Protein AF-A0ABC8KH60-F1 (afdb_monomer_lite)

Foldseek 3Di:
DDDDPDDDDQQADPLRHHWDWDADPDPVHGGDIDTDDDPVSVVSVVVVVVVVVVVVVVVVVVVVVVVVVVVVVVVVVVVVVVVD

pLDDT: mean 85.22, std 15.96, range [35.47, 98.38]

Structure (mmCIF, N/CA/C/O backbone):
data_AF-A0ABC8KH60-F1
#
_entry.id   AF-A0ABC8KH60-F1
#
loop_
_atom_site.group_PDB
_atom_site.id
_atom_site.type_symbol
_atom_site.label_atom_id
_atom_site.label_alt_id
_atom_site.label_comp_id
_atom_site.label_asym_id
_atom_site.label_entity_id
_atom_site.label_seq_id
_atom_site.pdbx_PDB_ins_code
_atom_site.Cartn_x
_atom_site.Cartn_y
_atom_site.Cartn_z
_atom_site.occupancy
_atom_site.B_iso_or_equiv
_atom_site.auth_seq_id
_atom_site.auth_comp_id
_atom_site.auth_asym_id
_atom_site.auth_atom_id
_atom_site.pdbx_PDB_model_num
ATOM 1 N N . MET A 1 1 ? 8.911 6.186 -34.886 1.00 35.47 1 MET A N 1
ATOM 2 C CA . MET A 1 1 ? 10.093 5.721 -34.126 1.00 35.47 1 MET A CA 1
ATOM 3 C C . MET A 1 1 ? 9.925 4.232 -33.871 1.00 35.47 1 MET A C 1
ATOM 5 O O . MET A 1 1 ? 9.005 3.862 -33.156 1.00 35.47 1 MET A O 1
ATOM 9 N N . GLY A 1 2 ? 10.717 3.390 -34.541 1.00 40.91 2 GLY A N 1
ATOM 10 C CA . GLY A 1 2 ? 10.614 1.931 -34.440 1.00 40.91 2 GLY A CA 1
ATOM 11 C C . GLY A 1 2 ? 11.213 1.414 -33.133 1.00 40.91 2 GLY A C 1
ATOM 12 O O . GLY A 1 2 ? 12.334 1.773 -32.781 1.00 40.91 2 GLY A O 1
ATOM 13 N N . MET A 1 3 ? 10.458 0.597 -32.400 1.00 47.47 3 MET A N 1
ATOM 14 C CA . MET A 1 3 ? 10.959 -0.134 -31.237 1.00 47.47 3 MET A CA 1
ATOM 15 C C . MET A 1 3 ? 11.590 -1.441 -31.727 1.00 47.47 3 MET A C 1
ATOM 17 O O . MET A 1 3 ? 10.877 -2.366 -32.105 1.00 47.47 3 MET A O 1
ATOM 21 N N . GLU A 1 4 ? 12.920 -1.529 -31.745 1.00 40.31 4 GLU A N 1
ATOM 22 C CA . GLU A 1 4 ? 13.601 -2.767 -32.138 1.00 40.31 4 GLU A CA 1
ATOM 23 C C . GLU A 1 4 ? 13.597 -3.796 -30.993 1.00 40.31 4 GLU A C 1
ATOM 25 O O . GLU A 1 4 ? 14.345 -3.696 -30.008 1.00 40.31 4 GLU A O 1
ATOM 30 N N . LEU A 1 5 ? 12.743 -4.815 -31.133 1.00 49.84 5 LEU A N 1
ATOM 31 C CA . LEU A 1 5 ? 12.764 -6.044 -30.337 1.00 49.84 5 LEU A CA 1
ATOM 32 C C . LEU A 1 5 ? 13.901 -6.960 -30.819 1.00 49.84 5 LEU A C 1
ATOM 34 O O . LEU A 1 5 ? 13.694 -7.889 -31.591 1.00 49.84 5 LEU A O 1
ATOM 38 N N . GLY A 1 6 ? 15.126 -6.687 -30.367 1.00 44.78 6 GLY A N 1
ATOM 39 C CA . GLY A 1 6 ? 16.254 -7.609 -30.558 1.00 44.78 6 GLY A CA 1
ATOM 40 C C . GLY A 1 6 ? 16.105 -8.912 -29.742 1.00 44.78 6 GLY A C 1
ATOM 41 O O . GLY A 1 6 ? 15.429 -8.898 -28.709 1.00 44.78 6 GLY A O 1
ATOM 42 N N . PRO A 1 7 ? 16.767 -10.015 -30.147 1.00 49.44 7 PRO A N 1
ATOM 43 C CA . PRO A 1 7 ? 16.614 -11.332 -29.529 1.00 49.44 7 PRO A CA 1
ATOM 44 C C . PRO A 1 7 ? 17.276 -11.373 -28.140 1.00 49.44 7 PRO A C 1
ATOM 46 O O . PRO A 1 7 ? 18.464 -11.090 -27.992 1.00 49.44 7 PRO A O 1
ATOM 49 N N . GLY A 1 8 ? 16.490 -11.681 -27.105 1.00 53.69 8 GLY A N 1
ATOM 50 C CA . GLY A 1 8 ? 16.935 -11.799 -25.712 1.00 53.69 8 GLY A CA 1
ATOM 51 C C . GLY A 1 8 ? 15.762 -11.861 -24.724 1.00 53.69 8 GLY A C 1
ATOM 52 O O . GLY A 1 8 ? 14.663 -11.420 -25.056 1.00 53.69 8 GLY A O 1
ATOM 53 N N . ILE A 1 9 ? 16.015 -12.423 -23.530 1.00 57.34 9 ILE A N 1
ATOM 54 C CA . ILE A 1 9 ? 15.061 -12.635 -22.419 1.00 57.34 9 ILE A CA 1
ATOM 55 C C . ILE A 1 9 ? 14.077 -11.466 -22.273 1.00 57.34 9 ILE A C 1
ATOM 57 O O . ILE A 1 9 ? 14.479 -10.300 -22.268 1.00 57.34 9 ILE A O 1
ATOM 61 N N . LEU A 1 10 ? 12.789 -11.815 -22.160 1.00 54.50 10 LEU A N 1
ATOM 62 C CA . LEU A 1 10 ? 11.648 -10.907 -22.027 1.00 54.50 10 LEU A CA 1
ATOM 63 C C . LEU A 1 10 ? 11.982 -9.714 -21.122 1.00 54.50 10 LEU A C 1
ATOM 65 O O . LEU A 1 10 ? 12.157 -9.855 -19.915 1.00 54.50 10 LEU A O 1
ATOM 69 N N . ARG A 1 11 ? 12.042 -8.521 -21.726 1.00 71.75 11 ARG A N 1
ATOM 70 C CA . ARG A 1 11 ? 12.375 -7.237 -21.085 1.00 71.75 11 ARG A CA 1
ATOM 71 C C . ARG A 1 11 ? 11.239 -6.704 -20.201 1.00 71.75 11 ARG A C 1
ATOM 73 O O . ARG A 1 11 ? 10.961 -5.509 -20.235 1.00 71.75 11 ARG A O 1
ATOM 80 N N . ARG A 1 12 ? 10.534 -7.563 -19.462 1.00 75.12 12 ARG A N 1
ATOM 81 C CA . ARG A 1 12 ? 9.486 -7.136 -18.527 1.00 75.12 12 ARG A CA 1
ATOM 82 C C . ARG A 1 12 ? 10.102 -6.875 -17.157 1.00 75.12 12 ARG A C 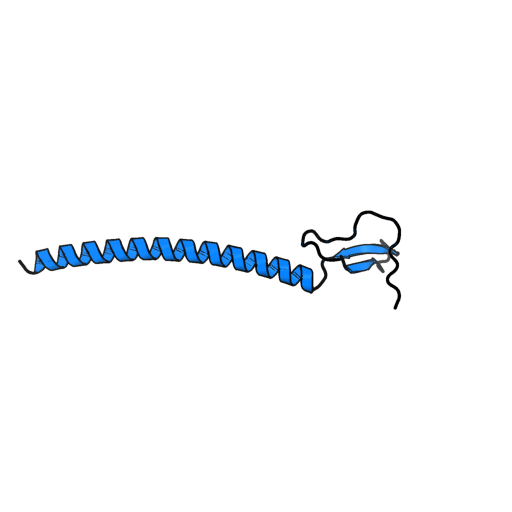1
ATOM 84 O O . ARG A 1 12 ? 10.908 -7.658 -16.664 1.00 75.12 12 ARG A O 1
ATOM 91 N N . CYS A 1 13 ? 9.746 -5.747 -16.562 1.00 77.69 13 CYS A N 1
ATOM 92 C CA . CYS A 1 13 ? 10.030 -5.457 -15.165 1.00 77.69 13 CYS A CA 1
ATOM 93 C C . CYS A 1 13 ? 9.232 -6.433 -14.271 1.00 77.69 13 CYS A C 1
ATOM 95 O O . CYS A 1 13 ? 8.182 -6.901 -14.710 1.00 77.69 13 CYS A O 1
ATOM 97 N N . PRO A 1 14 ? 9.653 -6.722 -13.023 1.00 76.56 14 PRO A N 1
ATOM 98 C CA . PRO A 1 14 ? 8.847 -7.515 -12.088 1.00 76.56 14 PRO A CA 1
ATOM 99 C C . PRO A 1 14 ? 7.414 -7.005 -11.869 1.00 76.56 14 PRO A C 1
ATOM 101 O O . PRO A 1 14 ? 6.549 -7.784 -11.492 1.00 76.56 14 PRO A O 1
ATOM 104 N N . CYS A 1 15 ? 7.132 -5.729 -12.157 1.00 78.56 15 CYS A N 1
ATOM 105 C CA . CYS A 1 15 ? 5.769 -5.189 -12.165 1.00 78.56 15 CYS A CA 1
ATOM 106 C C . CYS A 1 15 ? 4.934 -5.556 -13.415 1.00 78.56 15 CYS A C 1
ATOM 108 O O . CYS A 1 15 ? 3.801 -5.109 -13.533 1.00 78.56 15 CYS A O 1
ATOM 110 N N . GLY A 1 16 ? 5.476 -6.327 -14.366 1.00 78.19 16 GLY A N 1
ATOM 111 C CA . GLY A 1 16 ? 4.795 -6.798 -15.584 1.00 78.19 16 GLY A CA 1
ATOM 112 C C . GLY A 1 16 ? 4.951 -5.901 -16.822 1.00 78.19 16 GLY A C 1
ATOM 113 O O . GLY A 1 16 ? 4.779 -6.377 -17.952 1.00 78.19 16 GLY A O 1
ATOM 114 N N . GLU A 1 17 ? 5.336 -4.639 -16.620 1.00 82.56 17 GLU A N 1
ATOM 115 C CA . GLU A 1 17 ? 5.514 -3.627 -17.670 1.00 82.56 17 GLU A CA 1
ATOM 116 C C . GLU A 1 17 ? 6.817 -3.770 -18.464 1.00 82.56 17 GLU A C 1
ATOM 118 O O . GLU A 1 17 ? 7.796 -4.357 -17.996 1.00 82.56 17 GLU A O 1
ATOM 123 N N . LEU A 1 18 ? 6.864 -3.188 -19.667 1.00 82.06 18 LEU A N 1
ATOM 124 C CA . LEU A 1 18 ? 8.090 -3.156 -20.472 1.00 82.06 18 LEU A CA 1
ATOM 125 C C . LEU A 1 18 ? 9.171 -2.286 -19.809 1.00 82.06 18 LEU A C 1
ATOM 127 O O . LEU A 1 18 ? 8.946 -1.138 -19.426 1.00 82.06 18 LEU A O 1
ATOM 131 N N . ALA A 1 19 ? 10.380 -2.832 -19.696 1.00 83.56 19 ALA A N 1
ATOM 132 C CA . ALA A 1 19 ? 11.524 -2.135 -19.133 1.00 83.56 19 ALA A CA 1
ATOM 133 C C . ALA A 1 19 ? 12.079 -1.092 -20.112 1.00 83.56 19 ALA A C 1
ATOM 135 O O . ALA A 1 19 ? 12.288 -1.360 -21.299 1.00 83.56 19 ALA A O 1
ATOM 136 N N . VAL A 1 20 ? 12.404 0.086 -19.583 1.00 84.75 20 VAL A N 1
ATOM 137 C CA . VAL A 1 20 ? 13.081 1.147 -20.328 1.00 84.75 20 VAL A CA 1
ATOM 138 C C . VAL A 1 20 ? 14.561 0.803 -20.432 1.00 84.75 20 VAL A C 1
ATOM 140 O O . VAL A 1 20 ? 15.232 0.581 -19.419 1.00 84.75 20 VAL A O 1
ATOM 143 N N . VAL A 1 21 ? 15.075 0.779 -21.662 1.00 86.12 21 VAL A N 1
ATOM 144 C CA . VAL A 1 21 ? 16.485 0.496 -21.942 1.00 86.12 21 VAL A CA 1
ATOM 145 C C . VAL A 1 21 ? 17.278 1.794 -21.973 1.00 86.12 21 VAL A C 1
ATOM 147 O O . VAL A 1 21 ? 16.968 2.715 -22.724 1.00 86.12 21 VAL A O 1
ATOM 150 N N . LEU A 1 22 ? 18.341 1.843 -21.183 1.00 84.81 22 LEU A N 1
ATOM 151 C CA . LEU A 1 22 ? 19.318 2.919 -21.159 1.00 84.81 22 LEU A CA 1
ATOM 152 C C . LEU A 1 22 ? 20.656 2.381 -21.657 1.00 84.81 22 LEU A C 1
ATOM 154 O O . LEU A 1 22 ? 20.984 1.215 -21.456 1.00 84.81 22 LEU A O 1
ATOM 158 N N . THR A 1 23 ? 21.452 3.235 -22.287 1.00 90.88 23 THR A N 1
ATOM 159 C CA . THR A 1 23 ? 22.797 2.865 -22.738 1.00 90.88 23 THR A CA 1
ATOM 160 C C . THR A 1 23 ? 23.818 3.685 -21.971 1.00 90.88 23 THR A C 1
ATOM 162 O O . THR A 1 23 ? 23.734 4.913 -21.932 1.00 90.88 23 THR A O 1
ATOM 165 N N . SER A 1 24 ? 24.776 3.010 -21.339 1.00 92.44 24 SER A N 1
ATOM 166 C CA . SER A 1 24 ? 25.833 3.682 -20.593 1.00 92.44 24 SER A CA 1
ATOM 167 C C . SER A 1 24 ? 26.758 4.456 -21.532 1.00 92.44 24 SER A C 1
ATOM 169 O O . SER A 1 24 ? 27.256 3.925 -22.525 1.00 92.44 24 SER A O 1
ATOM 171 N N . LYS A 1 25 ? 27.011 5.717 -21.172 1.00 93.88 25 LYS A N 1
ATOM 172 C CA . LYS A 1 25 ? 27.974 6.615 -21.830 1.00 93.88 25 LYS A CA 1
ATOM 173 C C . LYS A 1 25 ? 29.262 6.792 -21.015 1.00 93.88 25 LYS A C 1
ATOM 175 O O . LYS A 1 25 ? 30.085 7.645 -21.327 1.00 93.88 25 LYS A O 1
ATOM 180 N N . THR A 1 26 ? 29.416 6.042 -19.925 1.00 93.25 26 THR A N 1
ATOM 181 C CA . THR A 1 26 ? 30.577 6.185 -19.037 1.00 93.25 26 THR A CA 1
ATOM 182 C C . THR A 1 26 ? 31.840 5.641 -19.705 1.00 93.25 26 THR A C 1
ATOM 184 O O . THR A 1 26 ? 31.787 4.615 -20.380 1.00 93.25 26 THR A O 1
ATOM 187 N N . LYS A 1 27 ? 32.998 6.281 -19.471 1.00 94.00 27 LYS A N 1
ATOM 188 C CA . LYS A 1 27 ? 34.292 5.841 -20.036 1.00 94.00 27 LYS A CA 1
ATOM 189 C C . LYS A 1 27 ? 34.641 4.393 -19.673 1.00 94.00 27 LYS A C 1
ATOM 191 O O . LYS A 1 27 ? 35.201 3.675 -20.487 1.00 94.00 27 LYS A O 1
ATOM 196 N N . LYS A 1 28 ? 34.288 3.966 -18.455 1.00 94.56 28 LYS A N 1
ATOM 197 C CA . LYS A 1 28 ? 34.542 2.608 -17.942 1.00 94.56 28 LYS A CA 1
ATOM 198 C C . LYS A 1 28 ? 33.665 1.544 -18.611 1.00 94.56 28 LYS A C 1
ATOM 200 O O . LYS A 1 28 ? 33.993 0.366 -18.575 1.00 94.56 28 LYS A O 1
ATOM 205 N N .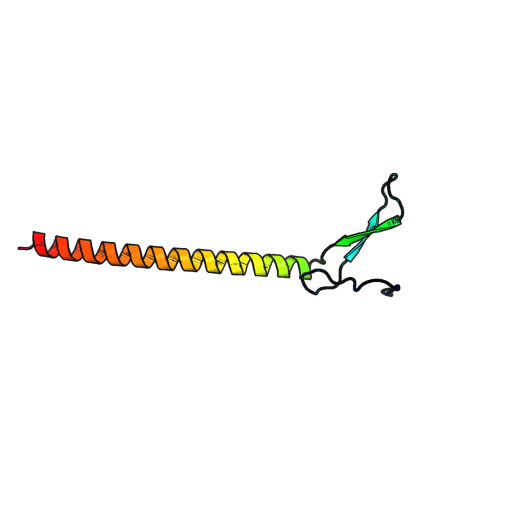 ASN A 1 29 ? 32.515 1.946 -19.143 1.00 89.44 29 ASN A N 1
ATOM 206 C CA . ASN A 1 29 ? 31.458 1.044 -19.565 1.00 89.44 29 ASN A CA 1
ATOM 207 C C . ASN A 1 29 ? 30.659 1.652 -20.744 1.00 89.44 29 ASN A C 1
ATOM 209 O O . ASN A 1 29 ? 29.478 1.981 -20.593 1.00 89.44 29 ASN A O 1
ATOM 213 N N . PRO A 1 30 ? 31.279 1.885 -21.909 1.00 93.69 30 PRO A N 1
ATOM 214 C CA . PRO A 1 30 ? 30.570 2.428 -23.059 1.00 93.69 30 PRO A CA 1
ATOM 215 C C . PRO A 1 30 ? 29.668 1.359 -23.696 1.00 93.69 30 PRO A C 1
ATOM 217 O O . PRO A 1 30 ? 30.067 0.211 -23.867 1.00 93.69 30 PRO A O 1
ATOM 220 N N . GLY A 1 31 ? 28.431 1.718 -24.042 1.00 90.00 31 GLY A N 1
ATOM 221 C CA . GLY A 1 31 ? 27.538 0.868 -24.843 1.00 90.00 31 GLY A CA 1
ATOM 222 C C . GLY A 1 31 ? 26.765 -0.217 -24.080 1.00 90.00 31 GLY A C 1
ATOM 223 O O . GLY A 1 31 ? 25.841 -0.809 -24.640 1.00 90.00 31 GLY A O 1
ATOM 224 N N . ARG A 1 32 ? 27.059 -0.466 -22.796 1.00 89.56 32 ARG A N 1
ATOM 225 C CA . ARG A 1 32 ? 26.293 -1.445 -22.003 1.00 89.56 32 ARG A CA 1
ATOM 226 C C . ARG A 1 32 ? 24.856 -0.997 -21.806 1.00 89.56 32 ARG A C 1
ATOM 228 O O . ARG A 1 32 ? 24.595 0.130 -21.375 1.00 89.56 32 ARG A O 1
ATOM 235 N N . ARG A 1 33 ? 23.942 -1.934 -22.052 1.00 86.06 33 ARG A N 1
ATOM 236 C CA . ARG A 1 33 ? 22.508 -1.769 -21.824 1.00 86.06 33 ARG A CA 1
ATOM 237 C C . ARG A 1 33 ? 22.187 -1.941 -20.340 1.00 86.06 33 ARG A C 1
ATOM 239 O O . ARG A 1 33 ? 22.572 -2.929 -19.719 1.00 86.06 33 ARG A O 1
ATOM 246 N N . LEU A 1 34 ? 21.494 -0.955 -19.795 1.00 84.94 34 LEU A N 1
ATOM 247 C CA . LEU A 1 34 ? 20.917 -0.910 -18.459 1.00 84.94 34 LEU A CA 1
ATOM 248 C C . LEU A 1 34 ? 19.396 -0.935 -18.619 1.00 84.94 34 LEU A C 1
ATOM 250 O O . LEU A 1 34 ? 18.870 -0.398 -19.591 1.00 84.94 34 LEU A O 1
ATOM 254 N N . TYR A 1 35 ? 18.692 -1.531 -17.666 1.00 84.88 35 TYR A N 1
ATOM 255 C CA . TYR A 1 35 ? 17.238 -1.651 -17.708 1.00 84.88 35 TYR A CA 1
ATOM 256 C C . TYR A 1 35 ? 16.662 -1.070 -16.425 1.00 84.88 35 TYR A C 1
ATOM 258 O O . TYR A 1 35 ? 17.172 -1.352 -15.341 1.00 84.88 35 TYR A O 1
ATOM 266 N N . ARG A 1 36 ? 15.612 -0.255 -16.538 1.00 84.00 36 ARG A N 1
ATOM 267 C CA . ARG A 1 36 ? 14.857 0.237 -15.382 1.00 84.00 36 ARG A CA 1
ATOM 268 C C . ARG A 1 36 ? 13.360 0.135 -15.623 1.00 84.00 36 ARG A C 1
ATOM 270 O O . ARG A 1 36 ? 12.910 0.059 -16.766 1.00 84.00 36 ARG A O 1
ATOM 277 N N . CYS A 1 37 ? 12.602 0.168 -14.537 1.00 85.19 37 CYS A N 1
ATOM 278 C CA . CYS A 1 37 ? 11.154 0.259 -14.609 1.00 85.19 37 CYS A CA 1
ATOM 279 C C . CYS A 1 37 ? 10.728 1.572 -15.293 1.00 85.19 37 CYS A C 1
ATOM 281 O O . CYS A 1 37 ? 11.323 2.623 -15.034 1.00 85.19 37 CYS A O 1
ATOM 283 N N . GLY A 1 38 ? 9.734 1.504 -16.181 1.00 83.06 38 GLY A N 1
ATOM 284 C CA . GLY A 1 38 ? 9.079 2.693 -16.728 1.00 83.06 38 GLY A CA 1
ATOM 285 C C . GLY A 1 38 ? 8.263 3.425 -15.660 1.00 83.06 38 GLY A C 1
ATOM 286 O O . GLY A 1 38 ? 8.001 2.879 -14.591 1.00 83.06 38 GLY A O 1
ATOM 287 N N . G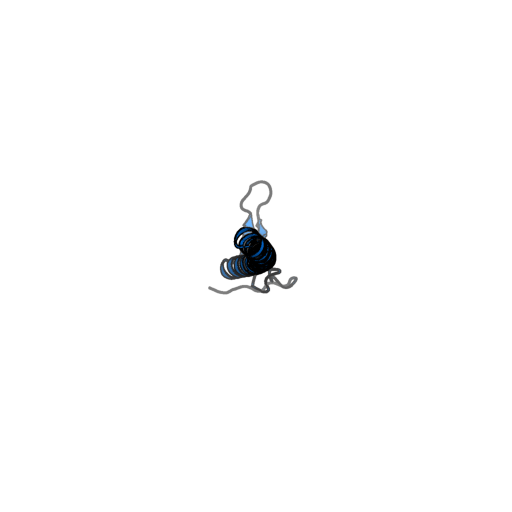LU A 1 39 ? 7.841 4.657 -15.941 1.00 83.94 39 GLU A N 1
ATOM 288 C CA . GLU A 1 39 ? 7.109 5.481 -14.965 1.00 83.94 39 GLU A CA 1
ATOM 289 C C . GLU A 1 39 ? 5.804 4.824 -14.499 1.00 83.94 39 GLU A C 1
ATOM 291 O O . GLU A 1 39 ? 5.535 4.794 -13.300 1.00 83.94 39 GLU A O 1
ATOM 296 N N . LEU A 1 40 ? 5.053 4.210 -15.419 1.00 80.69 40 LEU A N 1
ATOM 297 C CA . LEU A 1 40 ? 3.823 3.471 -15.106 1.00 80.69 40 LEU A CA 1
ATOM 298 C C . LEU A 1 40 ? 4.088 2.264 -14.200 1.00 80.69 40 LEU A C 1
ATOM 300 O O . LEU A 1 40 ? 3.407 2.068 -13.196 1.00 80.69 40 LEU A O 1
ATOM 304 N N . GLY A 1 41 ? 5.128 1.488 -14.501 1.00 79.75 41 GLY A N 1
ATOM 305 C CA . GLY A 1 41 ? 5.504 0.352 -13.668 1.00 79.75 41 GLY A CA 1
ATOM 306 C C . GLY A 1 41 ? 6.017 0.781 -12.288 1.00 79.75 41 GLY A C 1
ATOM 307 O O . GLY A 1 41 ? 5.747 0.111 -11.294 1.00 79.75 41 GLY A O 1
ATOM 308 N N . ALA A 1 42 ? 6.726 1.910 -12.198 1.00 81.00 42 ALA A N 1
ATOM 309 C CA . ALA A 1 42 ? 7.180 2.467 -10.927 1.00 81.00 42 ALA A CA 1
ATOM 310 C C . ALA A 1 42 ? 5.998 2.979 -10.093 1.00 81.00 42 ALA A C 1
ATOM 312 O O . ALA A 1 42 ? 5.984 2.799 -8.876 1.00 81.00 42 ALA A O 1
ATOM 313 N N . LEU A 1 43 ? 4.992 3.575 -10.740 1.00 85.19 43 LEU A N 1
ATOM 314 C CA . LEU A 1 43 ? 3.744 3.974 -10.098 1.00 85.19 43 LEU A CA 1
ATOM 315 C C . LEU A 1 43 ? 2.972 2.757 -9.577 1.00 85.19 43 LEU A C 1
ATOM 317 O O . LEU A 1 43 ? 2.519 2.783 -8.439 1.00 85.19 43 LEU A O 1
ATOM 321 N N . SER A 1 44 ? 2.897 1.671 -10.352 1.00 83.38 44 SER A N 1
ATOM 322 C CA . SER A 1 44 ? 2.257 0.422 -9.918 1.00 83.38 44 SER A CA 1
ATOM 323 C C . SER A 1 44 ? 2.908 -0.158 -8.661 1.00 83.38 44 SER A C 1
ATOM 325 O O . SER A 1 44 ? 2.201 -0.593 -7.756 1.00 83.38 44 SER A O 1
ATOM 327 N N . ILE A 1 45 ? 4.244 -0.136 -8.572 1.00 86.12 45 ILE A N 1
ATOM 328 C CA . ILE A 1 45 ? 4.959 -0.588 -7.368 1.00 86.12 45 ILE A CA 1
ATOM 329 C C . ILE A 1 45 ? 4.594 0.306 -6.180 1.00 86.12 45 ILE A C 1
ATOM 331 O O . ILE A 1 45 ? 4.211 -0.202 -5.129 1.00 86.12 45 ILE A O 1
ATOM 335 N N . LYS A 1 46 ? 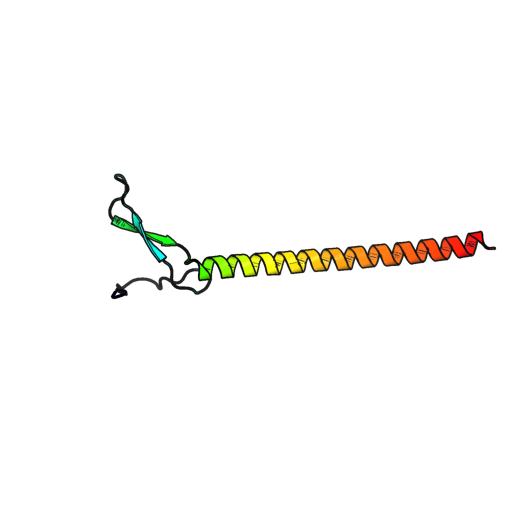4.635 1.633 -6.349 1.00 89.69 46 LYS A N 1
ATOM 336 C CA . LYS A 1 46 ? 4.235 2.575 -5.291 1.00 89.69 46 LYS A CA 1
ATOM 337 C C . LYS A 1 46 ? 2.793 2.350 -4.839 1.00 89.69 46 LYS A C 1
ATOM 339 O O . LYS A 1 46 ? 2.540 2.347 -3.644 1.00 89.69 46 LYS A O 1
ATOM 344 N N . HIS A 1 47 ? 1.870 2.109 -5.769 1.00 88.75 47 HIS A N 1
ATOM 345 C CA . HIS A 1 47 ? 0.482 1.777 -5.449 1.00 88.75 47 HIS A CA 1
ATOM 346 C C . HIS A 1 47 ? 0.375 0.494 -4.621 1.00 88.75 47 HIS A C 1
ATOM 348 O O . HIS A 1 47 ? -0.367 0.483 -3.647 1.00 88.75 47 HIS A O 1
ATOM 354 N N . SER A 1 48 ? 1.130 -0.558 -4.959 1.00 89.94 48 SER A N 1
ATOM 355 C CA . SER A 1 48 ? 1.130 -1.793 -4.161 1.00 89.94 48 SER A CA 1
ATOM 356 C C . SER A 1 48 ? 1.695 -1.592 -2.753 1.00 89.94 48 SER A C 1
ATOM 358 O O . SER A 1 48 ? 1.135 -2.117 -1.798 1.00 89.94 48 SER A O 1
ATOM 360 N N . VAL A 1 49 ? 2.750 -0.783 -2.607 1.00 94.06 49 VAL A N 1
ATOM 361 C CA . VAL A 1 49 ? 3.327 -0.451 -1.296 1.00 94.06 49 VAL A CA 1
ATOM 362 C C . VAL A 1 49 ? 2.326 0.339 -0.459 1.00 94.06 49 VAL A C 1
ATOM 364 O O . VAL A 1 49 ? 2.015 -0.080 0.648 1.00 94.06 49 VAL A O 1
ATOM 367 N N . MET A 1 50 ? 1.745 1.406 -1.016 1.00 94.50 50 MET A N 1
ATOM 368 C CA . MET A 1 50 ? 0.728 2.199 -0.318 1.00 94.50 50 MET A CA 1
ATOM 369 C C . MET A 1 50 ? -0.495 1.358 0.065 1.00 94.50 50 MET A C 1
ATOM 371 O O . MET A 1 50 ? -1.061 1.556 1.132 1.00 94.50 50 MET A O 1
ATOM 375 N N . ALA A 1 51 ? -0.916 0.418 -0.787 1.00 95.25 51 ALA A N 1
ATOM 376 C CA . ALA A 1 51 ? -2.026 -0.478 -0.475 1.00 95.25 51 ALA A CA 1
ATOM 377 C C . ALA A 1 51 ? -1.709 -1.384 0.726 1.00 95.25 51 ALA A C 1
ATOM 379 O O . ALA A 1 51 ? -2.567 -1.555 1.588 1.00 95.25 51 ALA A O 1
ATOM 380 N N . ASN A 1 52 ? -0.487 -1.915 0.809 1.00 95.88 52 ASN A N 1
ATOM 381 C CA . ASN A 1 52 ? -0.043 -2.718 1.949 1.00 95.88 52 ASN A CA 1
ATOM 382 C C . ASN A 1 52 ? 0.056 -1.876 3.229 1.00 95.88 52 ASN A C 1
ATOM 384 O O . ASN A 1 52 ? -0.488 -2.273 4.253 1.00 95.88 52 ASN A O 1
ATOM 388 N N . GLU A 1 53 ? 0.654 -0.684 3.155 1.00 97.56 53 GLU A N 1
ATOM 389 C CA . GLU A 1 53 ? 0.713 0.257 4.284 1.00 97.56 53 GLU A CA 1
ATOM 390 C C . GLU A 1 53 ? -0.696 0.613 4.788 1.00 97.56 53 GLU A C 1
ATOM 392 O O . GLU A 1 53 ? -0.933 0.711 5.989 1.00 97.56 53 GLU A O 1
ATOM 397 N N . LEU A 1 54 ? -1.669 0.755 3.882 1.00 98.06 54 LEU A N 1
ATOM 398 C CA . LEU A 1 54 ? -3.055 1.035 4.249 1.00 98.06 54 LEU A CA 1
ATOM 399 C C . LEU A 1 54 ? -3.725 -0.149 4.967 1.00 98.06 54 LEU A C 1
ATOM 401 O O . LEU A 1 54 ? -4.554 0.071 5.850 1.00 98.06 54 LEU A O 1
ATOM 405 N N . ILE A 1 55 ? -3.375 -1.388 4.604 1.00 97.81 55 ILE A N 1
ATOM 406 C CA . ILE A 1 55 ? -3.834 -2.599 5.302 1.00 97.81 55 ILE A CA 1
ATOM 407 C C . ILE A 1 55 ? -3.259 -2.627 6.721 1.00 97.81 55 ILE A C 1
ATOM 409 O O . ILE A 1 55 ? -4.024 -2.792 7.668 1.00 97.81 55 ILE A O 1
ATOM 413 N N . GLU A 1 56 ? -1.959 -2.376 6.880 1.00 97.81 56 GLU A N 1
ATOM 414 C CA . GLU A 1 56 ? -1.304 -2.331 8.195 1.00 97.81 56 GLU A CA 1
ATOM 415 C C . GLU A 1 56 ? -1.919 -1.251 9.100 1.00 97.81 56 GLU A C 1
ATOM 417 O O . GLU A 1 56 ? -2.253 -1.509 10.257 1.00 97.81 56 GLU A O 1
ATOM 422 N N . ILE A 1 57 ? -2.156 -0.048 8.563 1.00 98.19 57 ILE A N 1
ATOM 423 C CA . ILE A 1 57 ? -2.823 1.036 9.301 1.00 98.19 57 ILE A CA 1
ATOM 424 C C . ILE A 1 57 ? -4.243 0.626 9.704 1.00 98.19 57 ILE A C 1
ATOM 426 O O . ILE A 1 57 ? -4.688 0.927 10.812 1.00 98.19 57 ILE A O 1
ATOM 430 N N . LYS A 1 58 ? -4.977 -0.062 8.824 1.00 98.25 58 LYS A N 1
ATOM 431 C CA . LYS A 1 58 ? -6.331 -0.529 9.134 1.00 98.25 58 LYS A CA 1
ATOM 432 C C . LYS A 1 58 ? -6.324 -1.523 10.296 1.00 98.25 58 LYS A C 1
ATOM 434 O O . LYS A 1 58 ? -7.154 -1.392 11.192 1.00 98.25 58 LYS A O 1
ATOM 439 N N . GLU A 1 59 ? -5.397 -2.476 10.302 1.00 98.19 59 GLU A N 1
ATOM 440 C CA . GLU A 1 59 ? -5.251 -3.445 11.394 1.00 98.19 59 GLU A CA 1
ATOM 441 C C . GLU A 1 59 ? -4.929 -2.747 12.722 1.00 98.19 59 GLU A C 1
ATOM 443 O O . GLU A 1 59 ? -5.560 -3.031 13.741 1.00 98.19 59 GLU A O 1
ATOM 448 N N . GLN A 1 60 ? -4.036 -1.753 12.702 1.00 98.31 60 GLN A N 1
ATOM 449 C CA . GLN A 1 60 ? -3.738 -0.933 13.881 1.00 98.31 60 GLN A CA 1
ATOM 450 C C . GLN A 1 60 ? -4.973 -0.182 14.400 1.00 98.31 60 GLN A C 1
ATOM 452 O O . GLN A 1 60 ? -5.197 -0.113 15.608 1.00 98.31 60 GLN A O 1
ATOM 457 N N . LEU A 1 61 ? -5.808 0.361 13.509 1.00 98.31 61 LEU A N 1
ATOM 458 C CA . LEU A 1 61 ? -7.045 1.043 13.901 1.00 98.31 61 LEU A CA 1
ATOM 459 C C . LEU A 1 61 ? -8.083 0.082 14.501 1.00 98.31 61 LEU A C 1
ATOM 461 O O . LEU A 1 61 ? -8.819 0.474 15.410 1.00 98.31 61 LEU A O 1
ATOM 465 N N . GLU A 1 62 ? -8.161 -1.158 14.016 1.00 98.31 62 GLU A N 1
ATOM 466 C CA . GLU A 1 62 ? -9.047 -2.184 14.578 1.00 98.31 62 GLU A CA 1
ATOM 467 C C . GLU A 1 62 ? -8.611 -2.597 15.990 1.00 98.31 62 GLU A C 1
ATOM 469 O O . GLU A 1 62 ? -9.453 -2.682 16.890 1.00 98.31 62 GLU A O 1
ATOM 474 N N . ASP A 1 63 ? -7.307 -2.757 16.213 1.00 98.12 63 ASP A N 1
ATOM 475 C CA . ASP A 1 63 ? -6.741 -3.043 17.533 1.00 98.12 63 ASP A CA 1
ATOM 476 C C . ASP A 1 63 ? -6.967 -1.877 18.513 1.00 98.12 63 ASP A C 1
ATOM 478 O O . ASP A 1 63 ? -7.525 -2.049 19.601 1.00 98.12 63 ASP A O 1
ATOM 482 N N . MET A 1 64 ? -6.689 -0.643 18.080 1.00 98.19 64 MET A N 1
ATOM 483 C CA . MET A 1 64 ? -6.988 0.558 18.865 1.00 98.19 64 MET A CA 1
ATOM 484 C C . MET A 1 64 ? -8.474 0.668 19.223 1.00 98.19 64 MET A C 1
ATOM 486 O O . MET A 1 64 ? -8.821 1.020 20.352 1.00 98.19 64 MET A O 1
ATOM 490 N N . LYS A 1 65 ? -9.377 0.356 18.288 1.00 98.38 65 LYS A N 1
ATOM 491 C CA . LYS A 1 65 ? -10.825 0.369 18.538 1.00 98.38 65 LYS A CA 1
ATOM 492 C C . LYS A 1 65 ? -11.221 -0.643 19.613 1.00 98.38 65 LYS A C 1
ATOM 494 O O . LYS A 1 65 ? -12.088 -0.341 20.440 1.00 98.38 65 LYS A O 1
ATOM 499 N N . LYS A 1 66 ? -10.600 -1.824 19.621 1.00 98.12 66 LYS A N 1
ATOM 500 C CA . LYS A 1 66 ? -10.820 -2.836 20.657 1.00 98.12 66 LYS A CA 1
ATOM 501 C C . LYS A 1 66 ? -10.404 -2.301 22.026 1.00 98.12 66 LYS A C 1
ATOM 503 O O . LYS A 1 66 ? -11.222 -2.306 22.943 1.00 98.12 66 LYS A O 1
ATOM 508 N N . HIS A 1 67 ? -9.205 -1.730 22.128 1.00 97.94 67 HIS A N 1
ATOM 509 C CA . HIS A 1 67 ? -8.729 -1.109 23.364 1.00 97.94 67 HIS A CA 1
ATOM 510 C C . HIS A 1 67 ? -9.648 0.016 23.858 1.00 97.94 67 HIS A C 1
ATOM 512 O O . HIS A 1 67 ? -9.976 0.076 25.041 1.00 97.94 67 HIS A O 1
ATOM 518 N N . ILE A 1 68 ? -10.124 0.886 22.962 1.00 98.31 68 ILE A N 1
ATOM 519 C CA . ILE A 1 68 ? -11.074 1.950 23.322 1.00 98.31 68 ILE A CA 1
ATOM 520 C C . ILE A 1 68 ? -12.376 1.358 23.874 1.00 98.31 68 ILE A C 1
ATOM 522 O O . ILE A 1 68 ? -12.911 1.871 24.856 1.00 98.31 68 ILE A O 1
ATOM 526 N N . THR A 1 69 ? -12.877 0.274 23.279 1.00 98.25 69 THR A N 1
ATOM 527 C CA . THR A 1 69 ? -14.108 -0.393 23.732 1.00 98.25 69 THR A CA 1
ATOM 528 C C . THR A 1 69 ? -13.944 -0.947 25.149 1.00 98.25 69 THR A C 1
ATOM 530 O O . THR A 1 69 ? -14.778 -0.671 26.009 1.00 98.25 69 THR A O 1
ATOM 533 N N . GLU A 1 70 ? -12.829 -1.627 25.425 1.00 97.69 70 GLU A N 1
ATOM 534 C CA . GLU A 1 70 ? -12.498 -2.138 26.764 1.00 97.69 70 GLU A CA 1
ATOM 535 C C . GLU A 1 70 ? -12.405 -1.004 27.801 1.00 97.69 70 GLU A C 1
ATOM 537 O O . GLU A 1 70 ? -12.967 -1.099 28.895 1.00 97.69 70 GLU A O 1
ATOM 542 N N . ILE A 1 71 ? -11.759 0.117 27.453 1.00 97.75 71 ILE A N 1
ATOM 543 C CA . ILE A 1 71 ? -11.668 1.296 28.329 1.00 97.75 71 ILE A CA 1
ATOM 544 C C . ILE A 1 71 ? -13.063 1.853 28.639 1.00 97.75 71 ILE A C 1
ATOM 546 O O . ILE A 1 71 ? -13.366 2.150 29.797 1.00 97.75 71 ILE A O 1
ATOM 550 N N . VAL A 1 72 ? -13.928 1.982 27.630 1.00 97.94 72 VAL A N 1
ATOM 551 C CA . VAL A 1 72 ? -15.301 2.483 27.804 1.00 97.94 72 VAL A CA 1
ATOM 552 C C . VAL A 1 72 ? -16.099 1.586 28.752 1.00 97.94 72 VAL A C 1
ATOM 554 O O . VAL A 1 72 ? -16.797 2.097 29.632 1.00 97.94 72 VAL A O 1
ATOM 557 N N . GLU A 1 73 ? -15.969 0.264 28.633 1.00 96.94 73 GLU A N 1
ATOM 558 C CA . GLU A 1 73 ? -16.632 -0.692 29.525 1.00 96.94 73 GLU A CA 1
ATOM 559 C C . GLU A 1 73 ? -16.161 -0.553 30.978 1.00 96.94 73 GLU A C 1
ATOM 561 O O . GLU A 1 73 ? -16.988 -0.475 31.896 1.00 96.94 73 GLU A O 1
ATOM 566 N N . VAL A 1 74 ? -14.846 -0.445 31.200 1.00 97.00 74 VAL A N 1
ATOM 567 C CA . VAL A 1 74 ? -14.267 -0.233 32.535 1.00 97.00 74 VAL A CA 1
ATOM 568 C C . VAL A 1 74 ? -14.761 1.080 33.145 1.00 97.00 74 VAL A C 1
ATOM 570 O O . VAL A 1 74 ? -15.212 1.100 34.295 1.00 97.00 74 VAL A O 1
ATOM 573 N N . VAL A 1 75 ? -14.750 2.175 32.380 1.00 96.94 75 VAL A N 1
ATOM 574 C CA . VAL A 1 75 ? -15.235 3.490 32.834 1.00 96.94 75 VAL A CA 1
ATOM 575 C C . VAL A 1 75 ? -16.725 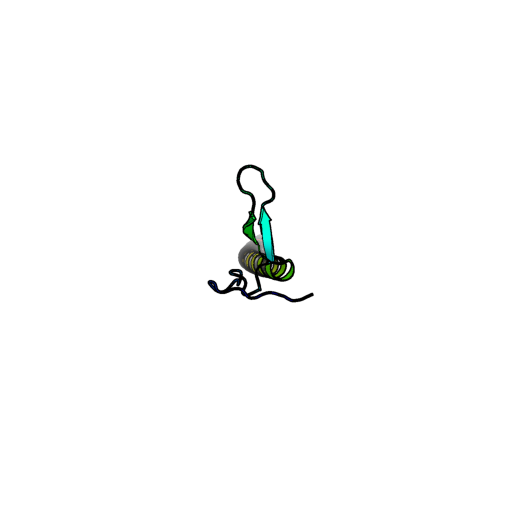3.442 33.181 1.00 96.94 75 VAL A C 1
ATOM 577 O O . VAL A 1 75 ? -17.140 3.997 34.205 1.00 96.94 75 VAL A O 1
ATOM 580 N N . ALA A 1 76 ? -17.542 2.746 32.387 1.00 95.94 76 ALA A N 1
ATOM 581 C CA . ALA A 1 76 ? -18.966 2.578 32.659 1.00 95.94 76 ALA A CA 1
ATOM 582 C C . ALA A 1 76 ? -19.217 1.767 33.943 1.00 95.94 76 ALA A C 1
ATOM 584 O O . ALA A 1 76 ? -20.080 2.128 34.751 1.00 95.94 76 ALA A O 1
ATOM 585 N N . ALA A 1 77 ? -18.448 0.697 34.167 1.00 95.56 77 ALA A N 1
ATOM 586 C CA . ALA A 1 77 ? -18.528 -0.117 35.376 1.00 95.56 77 ALA A CA 1
ATOM 587 C C . ALA A 1 77 ? -18.124 0.672 36.633 1.00 95.56 77 ALA A C 1
ATOM 589 O O . ALA A 1 77 ? -18.821 0.612 37.650 1.00 95.56 77 ALA A O 1
ATOM 590 N N . LEU A 1 78 ? -17.042 1.454 36.558 1.00 96.19 78 LEU A N 1
ATOM 591 C CA . LEU A 1 78 ? -16.606 2.339 37.642 1.00 96.19 78 LEU A CA 1
ATOM 592 C C . LEU A 1 78 ? -17.647 3.424 37.936 1.00 96.19 78 LEU A C 1
ATOM 594 O O . LEU A 1 78 ? -18.015 3.626 39.091 1.00 96.19 78 LEU A O 1
ATOM 598 N N . SER A 1 79 ? -18.204 4.050 36.898 1.00 96.00 79 SER A N 1
ATOM 599 C CA . SER A 1 79 ? -19.250 5.069 37.041 1.00 96.00 79 SER A CA 1
ATOM 600 C C . SER A 1 79 ? -20.493 4.537 37.763 1.00 96.00 79 SER A C 1
ATOM 602 O O . SER A 1 79 ? -21.069 5.236 38.594 1.00 96.00 79 SER A O 1
ATOM 604 N N . LYS A 1 80 ? -20.902 3.287 37.495 1.00 95.00 80 LYS A N 1
ATOM 605 C CA . LYS A 1 80 ? -22.013 2.633 38.211 1.00 95.00 80 LYS A CA 1
ATOM 606 C C . LYS A 1 80 ? -21.697 2.373 39.685 1.00 95.00 80 LYS A C 1
ATOM 608 O O . LYS A 1 80 ? -22.600 2.482 40.506 1.00 95.00 80 LYS A O 1
ATOM 613 N N . LYS A 1 81 ? -20.449 2.020 40.014 1.00 93.38 81 LYS A N 1
ATOM 614 C CA . LYS A 1 81 ? -20.014 1.801 41.404 1.00 93.38 81 LYS A CA 1
ATOM 615 C C . LYS A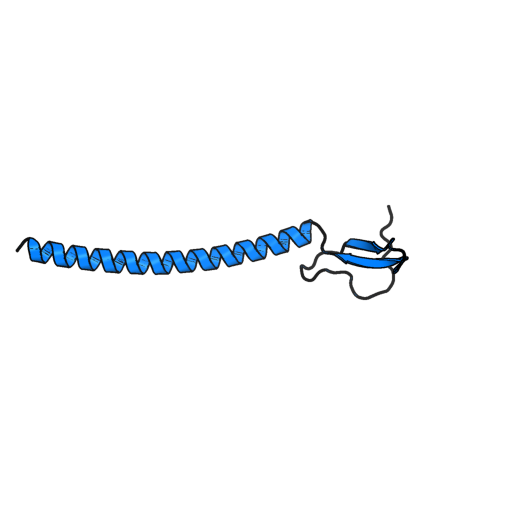 1 81 ? -19.970 3.097 42.211 1.00 93.38 81 LYS A C 1
ATOM 617 O O . LYS A 1 81 ? -20.333 3.061 43.371 1.00 93.38 81 LYS A O 1
ATOM 622 N N . ILE A 1 82 ? -19.566 4.213 41.600 1.00 94.25 82 ILE A N 1
ATOM 623 C CA . ILE A 1 82 ? -19.498 5.526 42.271 1.00 94.25 82 ILE A CA 1
ATOM 624 C C . ILE A 1 82 ? -20.896 6.106 42.549 1.00 94.25 82 ILE A C 1
ATOM 626 O O . ILE A 1 82 ? -21.069 6.870 43.490 1.00 94.25 82 ILE A O 1
ATOM 630 N N . ARG A 1 83 ? -21.901 5.774 41.727 1.00 87.06 83 ARG A N 1
ATOM 631 C CA . ARG A 1 83 ? -23.285 6.262 41.884 1.00 87.06 83 ARG A CA 1
ATOM 632 C C . ARG A 1 83 ? -24.143 5.446 42.870 1.00 87.06 83 ARG A C 1
ATOM 634 O O . ARG A 1 83 ? -25.325 5.753 42.999 1.00 87.06 83 ARG A O 1
ATOM 641 N N . LYS A 1 84 ? -23.594 4.401 43.496 1.00 59.66 84 LYS A N 1
ATOM 642 C CA . LYS A 1 84 ? -24.217 3.643 44.594 1.00 59.66 84 LYS A CA 1
ATOM 643 C C . LYS A 1 84 ? -23.611 4.080 45.917 1.00 59.66 84 LYS A C 1
ATOM 645 O O . LYS A 1 84 ? -24.375 4.079 46.901 1.00 59.66 84 LYS A O 1
#

Sequence (84 aa):
MGMELGPGILRRCPCGELAVVLTSKTKKNPGRRLYRCGELGALSIKHSVMANELIEIKEQLEDMKKHITEIVEVVAALSKKIRK

InterPro domains:
  IPR010666 Zinc finger, GRF-type [PF06839] (13-38)

Radius of gyration: 27.46 Å; chains: 1; bounding box: 59×19×79 Å

Secondary structure (DSSP, 8-state):
------SSS--B-TTSSBPEEEEEEETTEEEEEEEE--HHHHHHHHHHHHHHHHHHHHHHHHHHHHHHHHHHHHHHHHHHHHT-

Organism: Eruca vesicaria subsp. sativa (NCBI:txid29727)